Protein AF-A0A318IXQ1-F1 (afdb_monomer_lite)

Sequence (130 aa):
MREKQAKALYFRELFATLGVYCLFVLTSSIYADSVPAGPLRSLLIASPILPALLMVWTIVRQFQRMDEYIRIWSLENLGMAAAFTAAFSLSYGFMEITGFPKLSMFATWSLIMGSWGGISCLRSWKEKSQ

Radius of gyration: 18.95 Å; chains: 1; bounding box: 57×18×59 Å

Foldseek 3Di:
DVVVVLVVVLVVQLVVLVVVLVVLCVQLVVCLVVDPPDPVSVCSNCVSVVSVVSNVVSVVVSLVVDDPVVNVVLVVLLVQLVVVLVVVVVVVVVVVVVPDDDDDPVNSVVSSVVSSVVSVVVVVVVVVVD

Secondary structure (DSSP, 8-state):
-HHHHHHHHHHHHHHHHHHHHHHHHHHHHHHGGGSPSSHHHHHHHHTTHHHHHHHHHHHHHHHHHS-HHHHHHHHHHHHHHHHHHHHHHHHHHHHHHTTPPPPPHHHHHHHHHHHHHHHHHHHHHHHHT-

pLDDT: mean 91.79, std 6.69, range [51.16, 97.81]

Structure (mmCIF, N/CA/C/O backbone):
data_AF-A0A318IXQ1-F1
#
_entry.id   AF-A0A318IXQ1-F1
#
loop_
_atom_site.group_PDB
_atom_site.id
_atom_site.type_symbol
_atom_site.label_atom_id
_atom_site.label_alt_id
_atom_site.label_comp_id
_atom_site.label_asym_id
_atom_site.label_entity_id
_atom_site.label_seq_id
_atom_site.pdbx_PDB_ins_code
_atom_site.Cartn_x
_atom_site.Cartn_y
_atom_site.Cartn_z
_atom_site.occupancy
_atom_site.B_iso_or_equiv
_atom_site.auth_seq_id
_atom_site.auth_comp_id
_atom_site.auth_asym_id
_atom_site.auth_atom_id
_atom_site.pdbx_PDB_model_num
ATOM 1 N N . MET A 1 1 ? -30.404 -5.081 8.117 1.00 51.16 1 MET A N 1
ATOM 2 C CA . MET A 1 1 ? -30.315 -5.505 6.695 1.00 51.16 1 MET A CA 1
ATOM 3 C C . MET A 1 1 ? -29.439 -4.599 5.814 1.00 51.16 1 MET A C 1
ATOM 5 O O . MET A 1 1 ? -28.778 -5.144 4.939 1.00 51.16 1 MET A O 1
ATOM 9 N N . ARG A 1 2 ? -29.359 -3.273 6.049 1.00 67.81 2 ARG A N 1
ATOM 10 C CA . ARG A 1 2 ? -28.558 -2.329 5.229 1.00 67.81 2 ARG A CA 1
ATOM 11 C C . ARG A 1 2 ? -27.047 -2.631 5.169 1.00 67.81 2 ARG A C 1
ATOM 13 O O . ARG A 1 2 ? -26.464 -2.558 4.095 1.00 67.81 2 ARG A O 1
ATOM 20 N N . GLU A 1 3 ? -26.423 -3.057 6.269 1.00 68.94 3 GLU A N 1
ATOM 21 C CA . GLU A 1 3 ? -24.971 -3.326 6.291 1.00 68.94 3 GLU A CA 1
ATOM 22 C C . GLU A 1 3 ? -24.535 -4.543 5.467 1.00 68.94 3 GLU A C 1
ATOM 24 O O . GLU A 1 3 ? -23.528 -4.486 4.766 1.00 68.94 3 GLU A O 1
ATOM 29 N N . LYS A 1 4 ? -25.285 -5.654 5.522 1.00 72.81 4 LYS A N 1
ATOM 30 C CA . LYS A 1 4 ? -24.962 -6.860 4.736 1.00 72.81 4 LYS A CA 1
ATOM 31 C C . LYS A 1 4 ? -25.032 -6.570 3.234 1.00 72.81 4 LYS A C 1
ATOM 33 O O . LYS A 1 4 ? -24.177 -7.027 2.483 1.00 72.81 4 LYS A O 1
ATOM 38 N N . GLN A 1 5 ? -26.010 -5.765 2.816 1.00 77.62 5 GLN A N 1
ATOM 39 C CA . GLN A 1 5 ? -26.154 -5.317 1.430 1.00 77.62 5 GLN A CA 1
ATOM 40 C C . GLN A 1 5 ? -25.028 -4.358 1.021 1.00 77.62 5 GLN A C 1
ATOM 42 O O . GLN A 1 5 ? -24.484 -4.507 -0.068 1.00 77.62 5 GLN A O 1
ATOM 47 N N . ALA A 1 6 ? -24.619 -3.436 1.902 1.00 76.38 6 ALA A N 1
ATOM 48 C CA . ALA A 1 6 ? -23.484 -2.544 1.653 1.00 76.38 6 ALA A CA 1
ATOM 49 C C . ALA A 1 6 ? -22.163 -3.317 1.495 1.00 76.38 6 ALA A C 1
ATOM 51 O O . ALA A 1 6 ? -21.404 -3.049 0.566 1.00 76.38 6 ALA A O 1
ATOM 52 N N . LYS A 1 7 ? -21.922 -4.330 2.339 1.00 80.06 7 LYS A N 1
ATOM 53 C CA . LYS A 1 7 ? -20.757 -5.222 2.222 1.00 80.06 7 LYS A CA 1
ATOM 54 C C . LYS A 1 7 ? -20.786 -6.019 0.917 1.00 80.06 7 LYS A C 1
ATOM 56 O O . LYS A 1 7 ? -19.788 -6.045 0.207 1.00 80.06 7 LYS A O 1
ATOM 61 N N . ALA A 1 8 ? -21.919 -6.632 0.572 1.00 81.81 8 ALA A N 1
ATOM 62 C CA . ALA A 1 8 ? -22.058 -7.390 -0.674 1.00 81.81 8 ALA A CA 1
ATOM 63 C C . ALA A 1 8 ? -21.858 -6.508 -1.919 1.00 81.81 8 ALA A C 1
ATOM 65 O O . ALA A 1 8 ? -21.190 -6.917 -2.867 1.00 81.81 8 ALA A O 1
ATOM 66 N N . LEU A 1 9 ? -22.390 -5.280 -1.899 1.00 84.19 9 LEU A N 1
ATOM 67 C CA . LEU A 1 9 ? -22.181 -4.303 -2.963 1.00 84.19 9 LEU A CA 1
ATOM 68 C C . LEU A 1 9 ? -20.703 -3.926 -3.087 1.00 84.19 9 LEU A C 1
ATOM 70 O O . LEU A 1 9 ? -20.183 -3.952 -4.195 1.00 84.19 9 LEU A O 1
ATOM 74 N N . TYR A 1 10 ? -20.030 -3.641 -1.970 1.00 84.69 10 TYR A N 1
ATOM 75 C CA . TYR A 1 10 ? -18.599 -3.348 -1.959 1.00 84.69 10 TYR A CA 1
ATOM 76 C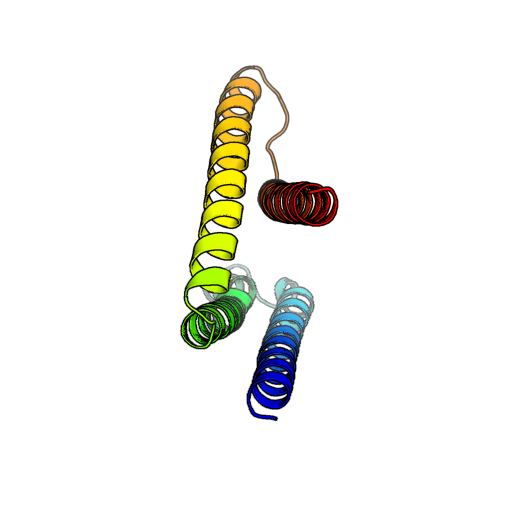 C . TYR A 1 10 ? -17.771 -4.490 -2.542 1.00 84.69 10 TYR A C 1
ATOM 78 O O . TYR A 1 10 ? -16.959 -4.253 -3.428 1.00 84.69 10 TYR A O 1
ATOM 86 N N . PHE A 1 11 ? -17.999 -5.731 -2.099 1.00 88.19 11 PHE A N 1
ATOM 87 C CA . PHE A 1 11 ? -17.284 -6.881 -2.650 1.00 88.19 11 PHE A CA 1
ATOM 88 C C . PHE A 1 11 ? -17.520 -7.007 -4.153 1.00 88.19 11 PHE A C 1
ATOM 90 O O . PHE A 1 11 ? -16.570 -7.215 -4.897 1.00 88.19 11 PHE A O 1
ATOM 97 N N . ARG A 1 12 ? -18.755 -6.809 -4.626 1.00 90.69 12 ARG A N 1
ATOM 98 C CA . ARG A 1 12 ? -19.052 -6.825 -6.061 1.00 90.69 12 ARG A CA 1
ATOM 99 C C . ARG A 1 12 ? -18.337 -5.699 -6.817 1.00 90.69 12 ARG A C 1
ATOM 101 O O . ARG A 1 12 ? -17.778 -5.968 -7.871 1.00 90.69 12 ARG A O 1
ATOM 108 N N . GLU A 1 13 ? -18.335 -4.470 -6.295 1.00 90.69 13 GLU A N 1
ATOM 109 C CA . GLU A 1 13 ? -17.624 -3.320 -6.883 1.00 90.69 13 GLU A CA 1
ATOM 110 C C . GLU A 1 13 ? -16.099 -3.572 -6.921 1.00 90.69 13 GLU A C 1
ATOM 112 O O . GLU A 1 13 ? -15.450 -3.336 -7.943 1.00 90.69 13 GLU A O 1
ATOM 117 N N . LEU A 1 14 ? -15.530 -4.128 -5.847 1.00 90.31 14 LEU A N 1
ATOM 118 C CA . LEU A 1 14 ? -14.102 -4.429 -5.739 1.00 90.31 14 LEU A CA 1
ATOM 119 C C . LEU A 1 14 ? -13.685 -5.585 -6.656 1.00 90.31 14 LEU A C 1
ATOM 121 O O . LEU A 1 14 ? -12.706 -5.461 -7.379 1.00 90.31 14 LEU A O 1
ATOM 125 N N . PHE A 1 15 ? -14.425 -6.697 -6.675 1.00 93.12 15 PHE A N 1
ATOM 126 C CA . PHE A 1 15 ? -14.120 -7.825 -7.560 1.00 93.12 15 PHE A CA 1
ATOM 127 C C . PHE A 1 15 ? -14.336 -7.474 -9.033 1.00 93.12 15 PHE A C 1
ATOM 129 O O . PHE A 1 15 ? -13.570 -7.929 -9.879 1.00 93.12 15 PHE A O 1
ATOM 136 N N . ALA A 1 16 ? -15.328 -6.637 -9.348 1.00 93.81 16 ALA A N 1
ATOM 137 C CA . ALA A 1 16 ? -15.513 -6.133 -10.704 1.00 93.81 16 ALA A CA 1
ATOM 138 C C . ALA A 1 16 ? -14.316 -5.279 -11.148 1.00 93.81 16 ALA A C 1
ATOM 140 O O . ALA A 1 16 ? -13.745 -5.532 -12.206 1.00 93.81 16 ALA A O 1
ATOM 141 N N . THR A 1 17 ? -13.892 -4.308 -10.332 1.00 93.25 17 THR A N 1
ATOM 142 C CA . THR A 1 17 ? -12.732 -3.455 -10.654 1.00 93.25 17 THR A CA 1
ATOM 143 C C . THR A 1 17 ? -11.422 -4.241 -10.685 1.00 93.25 17 THR A C 1
ATOM 145 O O . THR A 1 17 ? -10.607 -4.018 -11.577 1.00 93.25 17 THR A O 1
ATOM 148 N N . LEU A 1 18 ? -11.256 -5.226 -9.800 1.00 94.00 18 LEU A N 1
ATOM 149 C CA . LEU A 1 18 ? -10.135 -6.164 -9.825 1.00 94.00 18 LEU A CA 1
ATOM 150 C C . LEU A 1 18 ? -10.122 -7.007 -11.108 1.00 94.00 18 LEU A C 1
ATOM 152 O O . LEU A 1 18 ? -9.068 -7.185 -11.708 1.00 94.00 18 LEU A O 1
ATOM 156 N N . GLY A 1 19 ? -11.279 -7.494 -11.564 1.00 95.62 19 GLY A N 1
ATOM 157 C CA . GLY A 1 19 ? -11.394 -8.225 -12.827 1.00 95.62 19 GLY A CA 1
ATOM 158 C C . GLY A 1 19 ? -10.967 -7.377 -14.028 1.00 95.62 19 GLY A C 1
ATOM 159 O O . GLY A 1 19 ? -10.203 -7.847 -14.871 1.00 95.62 19 GLY A O 1
ATOM 160 N N . VAL A 1 20 ? -11.384 -6.106 -14.067 1.00 95.00 20 VAL A N 1
ATOM 161 C CA . VAL A 1 20 ? -10.934 -5.146 -15.091 1.00 95.00 20 VAL A CA 1
ATOM 162 C C . VAL A 1 20 ? -9.425 -4.910 -14.990 1.00 95.00 20 VAL A C 1
ATOM 164 O O . VAL A 1 20 ? -8.741 -4.935 -16.009 1.00 95.00 20 VAL A O 1
ATOM 167 N N . TYR A 1 21 ? -8.884 -4.735 -13.782 1.00 94.44 21 TYR A N 1
ATOM 168 C CA . TYR A 1 21 ? -7.442 -4.594 -13.568 1.00 94.44 21 TYR A CA 1
ATOM 169 C C . TYR A 1 21 ? -6.663 -5.801 -14.103 1.00 94.44 21 TYR A C 1
ATOM 171 O O . TYR A 1 21 ? -5.743 -5.627 -14.899 1.00 94.44 21 TYR A O 1
ATOM 179 N N . CYS A 1 22 ? -7.067 -7.022 -13.740 1.00 95.31 22 CYS A N 1
ATOM 180 C CA . CYS A 1 22 ? -6.437 -8.249 -14.222 1.00 95.31 22 CYS A CA 1
ATOM 181 C C . CYS A 1 22 ? -6.483 -8.349 -15.750 1.00 95.31 22 CYS A C 1
ATOM 183 O O . CYS A 1 22 ? -5.482 -8.706 -16.365 1.00 95.31 22 CYS A O 1
ATOM 185 N N . LEU A 1 23 ? -7.606 -7.989 -16.376 1.00 95.50 23 LEU A N 1
ATOM 186 C CA . LEU A 1 23 ? -7.728 -7.975 -17.833 1.00 95.50 23 LEU A CA 1
ATOM 187 C C . LEU A 1 23 ? -6.734 -6.997 -18.477 1.00 95.50 23 LEU A C 1
ATOM 189 O O . LEU A 1 23 ? -6.053 -7.364 -19.431 1.00 95.50 23 LEU A O 1
ATOM 193 N N . PHE A 1 24 ? -6.594 -5.785 -17.939 1.00 95.12 24 PHE A N 1
ATOM 194 C CA . PHE A 1 24 ? -5.613 -4.805 -18.420 1.00 95.12 24 PHE A CA 1
ATOM 195 C C . PHE A 1 24 ? -4.171 -5.279 -18.229 1.00 95.12 24 PHE A C 1
ATOM 197 O O . PHE A 1 24 ? -3.370 -5.175 -19.152 1.00 95.12 24 PHE A O 1
ATOM 204 N N . VAL A 1 25 ? -3.837 -5.844 -17.066 1.00 93.69 25 VAL A N 1
ATOM 205 C CA . VAL A 1 25 ? -2.499 -6.401 -16.824 1.00 93.69 25 VAL A CA 1
ATOM 206 C C . VAL A 1 25 ? -2.199 -7.506 -17.832 1.00 93.69 25 VAL A C 1
ATOM 208 O O . VAL A 1 25 ? -1.214 -7.405 -18.554 1.00 93.69 25 VAL A O 1
ATOM 211 N N . LEU A 1 26 ? -3.072 -8.509 -17.955 1.00 94.94 26 LEU A N 1
ATOM 212 C CA . LEU A 1 26 ? -2.852 -9.646 -18.850 1.00 94.94 26 LEU A CA 1
ATOM 213 C C . LEU A 1 26 ? -2.743 -9.214 -20.315 1.00 94.94 26 LEU A C 1
ATOM 215 O O . LEU A 1 26 ? -1.806 -9.612 -21.001 1.00 94.94 26 LEU A O 1
ATOM 219 N N . THR A 1 27 ? -3.662 -8.369 -20.789 1.00 92.56 27 THR A N 1
ATOM 220 C CA . THR A 1 27 ? -3.605 -7.837 -22.159 1.00 92.56 27 THR A CA 1
ATOM 221 C C . THR A 1 27 ? -2.330 -7.025 -22.382 1.00 92.56 27 THR A C 1
ATOM 223 O O . THR A 1 27 ? -1.607 -7.291 -23.339 1.00 92.56 27 THR A O 1
ATOM 226 N N . SER A 1 28 ? -1.982 -6.103 -21.481 1.00 92.19 28 SER A N 1
ATOM 227 C CA . SER A 1 28 ? -0.746 -5.322 -21.600 1.00 92.19 28 SER A CA 1
ATOM 228 C C . SER A 1 28 ? 0.503 -6.205 -21.631 1.00 92.19 28 SER A C 1
ATOM 230 O O . SER A 1 28 ? 1.373 -5.968 -22.459 1.00 92.19 28 SER A O 1
ATOM 232 N N . SER A 1 29 ? 0.580 -7.256 -20.807 1.00 91.31 29 SER A N 1
ATOM 233 C CA . SER A 1 29 ? 1.727 -8.169 -20.759 1.00 91.31 29 SER A CA 1
ATOM 234 C C . SER A 1 29 ? 1.836 -9.050 -22.002 1.00 91.31 29 SER A C 1
ATOM 236 O O . SER A 1 29 ? 2.940 -9.252 -22.491 1.00 91.31 29 SER A O 1
ATOM 238 N N . ILE A 1 30 ? 0.715 -9.543 -22.540 1.00 93.19 30 ILE A N 1
ATOM 239 C CA . ILE A 1 30 ? 0.704 -10.383 -23.750 1.00 93.19 30 ILE A CA 1
ATOM 240 C C . ILE A 1 30 ? 1.069 -9.558 -24.992 1.00 93.19 30 ILE A C 1
ATOM 242 O O . ILE A 1 30 ? 1.834 -10.015 -25.838 1.00 93.19 30 ILE A O 1
ATOM 246 N N . TYR A 1 31 ? 0.537 -8.339 -25.110 1.00 92.00 31 TYR A N 1
ATOM 247 C CA . TYR A 1 31 ? 0.737 -7.501 -26.293 1.00 92.00 31 TYR A CA 1
ATOM 248 C C . TYR A 1 31 ? 1.969 -6.585 -26.204 1.00 92.00 31 TYR A C 1
ATOM 250 O O . TYR A 1 31 ? 2.363 -6.021 -27.227 1.00 92.00 31 TYR A O 1
ATOM 258 N N . ALA A 1 32 ? 2.616 -6.445 -25.040 1.00 87.81 32 ALA A N 1
ATOM 259 C CA . ALA A 1 32 ? 3.760 -5.544 -24.853 1.00 87.81 32 ALA A CA 1
ATOM 260 C C . ALA A 1 32 ? 4.902 -5.794 -25.846 1.00 87.81 32 ALA A C 1
ATOM 262 O O . ALA A 1 32 ? 5.515 -4.831 -26.304 1.00 87.81 32 ALA A O 1
ATOM 263 N N . ASP A 1 33 ? 5.180 -7.051 -26.188 1.00 87.75 33 ASP A N 1
ATOM 264 C CA . ASP A 1 33 ? 6.278 -7.407 -27.096 1.00 87.75 33 ASP A CA 1
ATOM 265 C C . ASP A 1 33 ? 5.911 -7.272 -28.577 1.00 87.75 33 ASP A C 1
ATOM 267 O O . ASP A 1 33 ? 6.792 -7.148 -29.425 1.00 87.75 33 ASP A O 1
ATOM 271 N N . SER A 1 34 ? 4.613 -7.223 -28.890 1.00 89.38 34 SER A N 1
ATOM 272 C CA . SER A 1 34 ? 4.116 -7.015 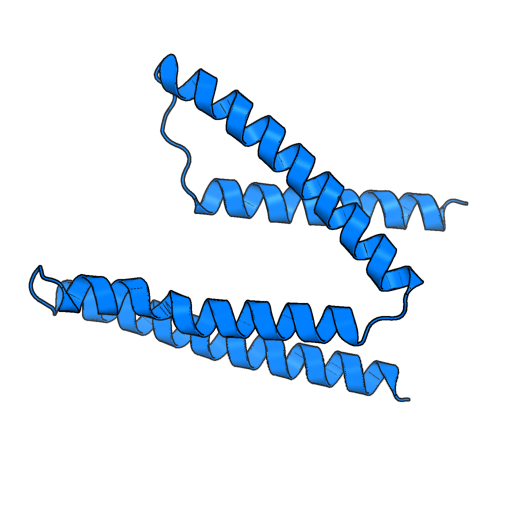-30.257 1.00 89.38 34 SER A CA 1
ATOM 273 C C . SER A 1 34 ? 4.181 -5.554 -30.718 1.00 89.38 34 SER A C 1
ATOM 275 O O . SER A 1 34 ? 4.067 -5.277 -31.912 1.00 89.38 34 SER A O 1
ATOM 277 N N . VAL A 1 35 ? 4.380 -4.611 -29.790 1.00 89.56 35 VAL A N 1
ATOM 278 C CA . VAL A 1 35 ? 4.438 -3.174 -30.085 1.00 89.56 35 VAL A CA 1
ATOM 279 C C . VAL A 1 35 ? 5.900 -2.703 -30.103 1.00 89.56 35 VAL A C 1
ATOM 281 O O . VAL A 1 35 ? 6.629 -2.939 -29.134 1.00 89.56 35 VAL A O 1
ATOM 284 N N . PRO A 1 36 ? 6.349 -1.995 -31.159 1.00 90.88 36 PRO A N 1
ATOM 285 C CA . PRO A 1 36 ? 7.683 -1.405 -31.201 1.00 90.88 36 PRO A CA 1
ATOM 286 C C . PRO A 1 36 ? 7.956 -0.490 -30.004 1.00 90.88 36 PRO A C 1
ATOM 288 O O . PRO A 1 36 ? 7.046 0.128 -29.444 1.00 90.88 36 PRO A O 1
ATOM 291 N N . ALA A 1 37 ? 9.227 -0.370 -29.621 1.00 89.44 37 ALA A N 1
ATOM 292 C CA . ALA A 1 37 ? 9.628 0.556 -28.569 1.00 89.44 37 ALA A CA 1
ATOM 293 C C . ALA A 1 37 ? 9.223 1.995 -28.940 1.00 89.44 37 ALA A C 1
ATOM 295 O O . ALA A 1 37 ? 9.597 2.508 -29.992 1.00 89.44 37 ALA A O 1
ATOM 296 N N . GLY A 1 38 ? 8.433 2.634 -28.077 1.00 92.00 38 GLY A N 1
ATOM 297 C CA . GLY A 1 38 ? 7.919 3.981 -28.300 1.00 92.00 38 GLY A CA 1
ATOM 298 C C . GLY A 1 38 ? 6.834 4.370 -27.293 1.00 92.00 38 GLY A C 1
ATOM 299 O O . GLY A 1 38 ? 6.460 3.557 -26.441 1.00 92.00 38 GLY A O 1
ATOM 300 N N . PRO A 1 39 ? 6.287 5.595 -27.397 1.00 92.38 39 PRO A N 1
ATOM 301 C CA . PRO A 1 39 ? 5.281 6.108 -26.465 1.00 92.38 39 PRO A CA 1
ATOM 302 C C . PRO A 1 39 ? 4.047 5.206 -26.347 1.00 92.38 39 PRO A C 1
ATOM 304 O O . PRO A 1 39 ? 3.504 5.037 -25.259 1.00 92.38 39 PRO A O 1
ATOM 307 N N . LEU A 1 40 ? 3.641 4.570 -27.451 1.00 91.88 40 LEU A N 1
ATOM 308 C CA . LEU A 1 40 ? 2.496 3.661 -27.484 1.00 91.88 40 LEU A CA 1
ATOM 309 C C . LEU A 1 40 ? 2.714 2.413 -26.614 1.00 91.88 40 LEU A C 1
ATOM 311 O O . LEU A 1 40 ? 1.813 2.020 -25.877 1.00 91.88 40 LEU A O 1
ATOM 315 N N . ARG A 1 41 ? 3.918 1.822 -26.645 1.00 91.81 41 ARG A N 1
ATOM 316 C CA . ARG A 1 41 ? 4.268 0.672 -25.797 1.00 91.81 41 ARG A CA 1
ATOM 317 C C . ARG A 1 41 ? 4.258 1.061 -24.320 1.00 91.81 41 ARG A C 1
ATOM 319 O O . ARG A 1 41 ? 3.721 0.321 -23.501 1.00 91.81 41 ARG A O 1
ATOM 326 N N . SER A 1 42 ? 4.786 2.238 -23.984 1.00 91.94 42 SER A N 1
ATOM 327 C CA . SER A 1 42 ? 4.756 2.755 -22.611 1.00 91.94 42 SER A CA 1
ATOM 328 C C . SER A 1 42 ? 3.327 2.973 -22.112 1.00 91.94 42 SER A C 1
ATOM 330 O O . SER A 1 42 ? 3.011 2.569 -20.997 1.00 91.94 42 SER A O 1
ATOM 332 N N . LEU A 1 43 ? 2.445 3.551 -22.937 1.00 93.75 43 LEU A N 1
ATOM 333 C CA . LEU A 1 43 ? 1.028 3.726 -22.596 1.00 93.75 43 LEU A CA 1
ATOM 334 C C . LEU A 1 43 ? 0.298 2.387 -22.437 1.00 93.75 43 LEU A C 1
ATOM 336 O O . LEU A 1 43 ? -0.521 2.253 -21.532 1.00 93.75 43 LEU A O 1
ATOM 340 N N . LEU A 1 44 ? 0.616 1.387 -23.264 1.00 93.69 44 LEU A N 1
ATOM 341 C CA . LEU A 1 44 ? 0.052 0.042 -23.144 1.00 93.69 44 LEU A CA 1
ATOM 342 C C . LEU A 1 44 ? 0.456 -0.618 -21.818 1.00 93.69 44 LEU A C 1
ATOM 344 O O . LEU A 1 44 ? -0.409 -1.113 -21.100 1.00 93.69 44 LEU A O 1
ATOM 348 N N . ILE A 1 45 ? 1.741 -0.569 -21.458 1.00 93.06 45 ILE A N 1
ATOM 349 C CA . ILE A 1 45 ? 2.259 -1.118 -20.191 1.00 93.06 45 ILE A CA 1
ATOM 350 C C . ILE A 1 45 ? 1.714 -0.339 -18.982 1.00 93.06 45 ILE A C 1
ATOM 352 O O . ILE A 1 45 ? 1.453 -0.925 -17.936 1.00 93.06 45 ILE A O 1
ATOM 356 N N . ALA A 1 46 ? 1.506 0.972 -19.122 1.00 94.00 46 ALA A N 1
ATOM 357 C CA . ALA A 1 46 ? 0.937 1.830 -18.083 1.00 94.00 46 ALA A CA 1
ATOM 358 C C . ALA A 1 46 ? -0.599 1.757 -17.996 1.00 94.00 46 ALA A C 1
ATOM 360 O O . ALA A 1 46 ? -1.183 2.250 -17.031 1.00 94.00 46 ALA A O 1
ATOM 361 N N . SER A 1 47 ? -1.273 1.135 -18.966 1.00 94.25 47 SER A N 1
ATOM 362 C CA . SER A 1 47 ? -2.736 1.053 -19.012 1.00 94.25 47 SER A CA 1
ATOM 363 C C . SER A 1 47 ? -3.396 0.482 -17.741 1.00 94.25 47 SER A C 1
ATOM 365 O O . SER A 1 47 ? -4.461 0.993 -17.385 1.00 94.25 47 SER A O 1
ATOM 367 N N . PRO A 1 48 ? -2.791 -0.461 -16.975 1.00 93.88 48 PRO A N 1
ATOM 368 C CA . PRO A 1 48 ? -3.367 -0.952 -15.720 1.00 93.88 48 PRO A CA 1
ATOM 369 C C . PRO A 1 48 ? -3.467 0.098 -14.601 1.00 93.88 48 PRO A C 1
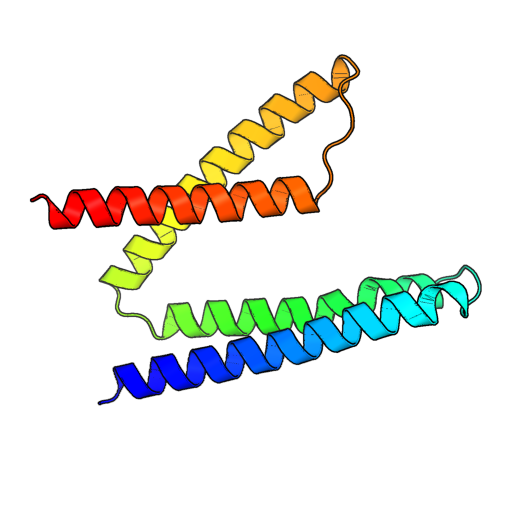ATOM 371 O O . PRO A 1 48 ? -4.145 -0.141 -13.601 1.00 93.88 48 PRO A O 1
ATOM 374 N N . ILE A 1 49 ? -2.849 1.276 -14.754 1.00 94.56 49 ILE A N 1
ATOM 375 C CA . ILE A 1 49 ? -2.989 2.387 -13.800 1.00 94.56 49 ILE A CA 1
ATOM 376 C C . ILE A 1 49 ? -4.445 2.865 -13.734 1.00 94.56 49 ILE A C 1
ATOM 378 O O . ILE A 1 49 ? -4.952 3.141 -12.649 1.00 94.56 49 ILE A O 1
ATOM 382 N N . LEU A 1 50 ? -5.150 2.920 -14.870 1.00 94.44 50 LEU A N 1
ATOM 383 C CA . LEU A 1 50 ? -6.545 3.370 -14.918 1.00 94.44 50 LEU A CA 1
ATOM 384 C C . LEU A 1 50 ? -7.479 2.492 -14.063 1.00 94.44 50 LEU A C 1
ATOM 386 O O . LEU A 1 50 ? -8.152 3.034 -13.182 1.00 94.44 50 LEU A O 1
ATOM 390 N N . PRO A 1 51 ? -7.521 1.156 -14.235 1.00 93.88 51 PRO A N 1
ATOM 391 C CA . PRO A 1 51 ? -8.329 0.315 -13.362 1.00 93.88 51 PRO A CA 1
ATOM 392 C C . PRO A 1 51 ? -7.826 0.284 -11.914 1.00 93.88 51 PRO A C 1
ATOM 394 O O . PRO A 1 51 ? -8.649 0.173 -11.007 1.00 93.88 51 PRO A O 1
ATOM 397 N N . ALA A 1 52 ? -6.526 0.470 -11.658 1.00 92.75 52 ALA A N 1
ATOM 398 C CA . ALA A 1 52 ? -6.030 0.621 -10.289 1.00 92.75 52 ALA A CA 1
ATOM 399 C C . ALA A 1 52 ? -6.631 1.860 -9.592 1.00 92.75 52 ALA A C 1
ATOM 401 O O . ALA A 1 52 ? -7.046 1.776 -8.436 1.00 92.75 52 ALA A O 1
ATOM 402 N N . LEU A 1 53 ? -6.773 2.990 -10.295 1.00 94.56 53 LEU A N 1
ATOM 403 C CA . LEU A 1 53 ? -7.449 4.180 -9.761 1.00 94.56 53 LEU A CA 1
ATOM 404 C C . LEU A 1 53 ? -8.935 3.923 -9.465 1.00 94.56 53 LEU A C 1
ATOM 406 O O . LEU A 1 53 ? -9.451 4.405 -8.455 1.00 94.56 53 LEU A O 1
ATOM 410 N N . LEU A 1 54 ? -9.620 3.120 -10.288 1.00 93.69 54 LEU A N 1
ATOM 411 C CA . LEU A 1 54 ? -11.005 2.706 -10.021 1.00 93.69 54 LEU A CA 1
ATOM 412 C C . LEU A 1 54 ? -11.116 1.835 -8.762 1.00 93.69 54 LEU A C 1
ATOM 414 O O . LEU A 1 54 ? -12.067 1.984 -7.987 1.00 93.69 54 LEU A O 1
ATOM 418 N N . MET A 1 55 ? -10.141 0.955 -8.522 1.00 93.12 55 MET A N 1
ATOM 419 C CA . MET A 1 55 ? -10.071 0.180 -7.281 1.00 93.12 55 MET A CA 1
ATOM 420 C C . MET A 1 55 ? -9.871 1.097 -6.069 1.00 93.12 55 MET A C 1
ATOM 422 O O . MET A 1 55 ? -10.605 0.974 -5.089 1.00 93.12 55 MET A O 1
ATOM 426 N N . VAL A 1 56 ? -8.946 2.063 -6.147 1.00 93.38 56 VAL A N 1
ATOM 427 C CA . VAL A 1 56 ? -8.739 3.065 -5.084 1.00 93.38 56 VAL A CA 1
ATOM 428 C C . VAL A 1 56 ? -10.028 3.835 -4.806 1.00 93.38 56 VAL A C 1
ATOM 430 O O . VAL A 1 56 ? -10.432 3.960 -3.651 1.00 93.38 56 VAL A O 1
ATOM 433 N N . TRP A 1 57 ? -10.723 4.294 -5.847 1.00 94.19 57 TRP A N 1
ATOM 434 C CA . TRP A 1 57 ? -12.006 4.981 -5.699 1.00 94.19 57 TRP A CA 1
ATOM 435 C C . TRP A 1 57 ? -13.062 4.108 -5.006 1.00 94.19 57 TRP A C 1
ATOM 437 O O . TRP A 1 57 ? -13.772 4.581 -4.117 1.00 94.19 57 TRP A O 1
ATOM 447 N N . THR A 1 58 ? -13.119 2.819 -5.345 1.00 92.75 58 THR A N 1
ATOM 448 C CA . THR A 1 58 ? -14.020 1.847 -4.705 1.00 92.75 58 THR A CA 1
ATOM 449 C C . THR A 1 58 ? -13.714 1.685 -3.214 1.00 92.75 58 THR A C 1
ATOM 451 O O . THR A 1 58 ? -14.630 1.671 -2.390 1.00 92.75 58 THR A O 1
ATOM 454 N N . ILE A 1 59 ? -12.431 1.630 -2.848 1.00 91.44 59 ILE A N 1
ATOM 455 C CA . ILE A 1 59 ? -11.983 1.564 -1.452 1.00 91.44 59 ILE A CA 1
ATOM 456 C C . ILE A 1 59 ? -12.363 2.850 -0.707 1.00 91.44 59 ILE A C 1
ATOM 458 O O . ILE A 1 59 ? -12.995 2.781 0.344 1.00 91.44 59 ILE A O 1
ATOM 462 N N . VAL A 1 60 ? -12.057 4.029 -1.257 1.00 93.12 60 VAL A N 1
ATOM 463 C CA . VAL A 1 60 ? -12.398 5.323 -0.635 1.00 93.12 60 VAL A CA 1
ATOM 464 C C . VAL A 1 60 ? -13.906 5.439 -0.401 1.00 93.12 60 VAL A C 1
ATOM 466 O O . VAL A 1 60 ? -14.344 5.808 0.690 1.00 93.12 60 VAL A O 1
ATOM 469 N N . ARG A 1 61 ? -14.715 5.060 -1.394 1.00 90.88 61 ARG A N 1
ATOM 470 C CA . ARG A 1 61 ? -16.178 5.047 -1.280 1.00 90.88 61 ARG A CA 1
ATOM 471 C C . ARG A 1 61 ? -16.661 4.095 -0.188 1.00 90.88 61 ARG A C 1
ATOM 473 O O . ARG A 1 61 ? -17.652 4.385 0.477 1.00 90.88 61 ARG A O 1
ATOM 480 N N . GLN A 1 62 ? -15.970 2.978 0.025 1.00 90.19 62 GLN A N 1
ATOM 481 C CA . GLN A 1 62 ? -16.285 2.069 1.119 1.00 90.19 62 GLN A CA 1
ATOM 482 C C . GLN A 1 62 ? -15.976 2.684 2.483 1.00 90.19 62 GLN A C 1
ATOM 484 O O . GLN A 1 62 ? -16.826 2.602 3.363 1.00 90.19 62 GLN A O 1
ATOM 489 N N . PHE A 1 63 ? -14.835 3.358 2.651 1.00 90.38 63 PHE A N 1
ATOM 490 C CA . PHE A 1 63 ? -14.512 4.081 3.890 1.00 90.38 63 PHE A CA 1
ATOM 491 C C . PHE A 1 63 ? -15.557 5.152 4.236 1.00 90.38 63 PHE A C 1
ATOM 493 O O . PHE A 1 63 ? -15.865 5.354 5.406 1.00 90.38 63 PHE A O 1
ATOM 500 N N . GLN A 1 64 ? -16.143 5.812 3.235 1.00 89.56 64 GLN A N 1
ATOM 501 C CA . GLN A 1 64 ? -17.220 6.792 3.435 1.00 89.56 64 GLN A CA 1
ATOM 502 C C . GLN A 1 64 ? -18.552 6.165 3.879 1.00 89.56 64 GLN A C 1
ATOM 504 O O . GLN A 1 64 ? -19.392 6.858 4.443 1.00 89.56 64 GLN A O 1
ATOM 509 N N . ARG A 1 65 ? -18.762 4.871 3.610 1.00 88.19 65 ARG A N 1
ATOM 510 C CA . ARG A 1 65 ? -19.958 4.111 4.011 1.00 88.19 65 ARG A CA 1
ATOM 511 C C . ARG A 1 65 ? -19.791 3.412 5.366 1.00 88.19 65 ARG A C 1
ATOM 513 O O . ARG A 1 65 ? -20.746 2.798 5.838 1.00 88.19 65 ARG A O 1
ATOM 520 N N . MET A 1 66 ? -18.587 3.429 5.941 1.00 89.75 66 MET A N 1
ATOM 521 C CA . MET A 1 66 ? -18.305 2.823 7.242 1.00 89.75 66 MET A CA 1
ATOM 522 C C . MET A 1 66 ? -18.848 3.686 8.378 1.00 89.75 66 MET A C 1
ATOM 524 O O . MET A 1 66 ? -18.900 4.910 8.273 1.00 89.75 66 MET A O 1
ATOM 528 N N . ASP A 1 67 ? -19.195 3.023 9.478 1.00 92.31 67 ASP A N 1
ATOM 529 C CA . ASP A 1 67 ? -19.408 3.681 10.763 1.00 92.31 67 ASP A CA 1
ATOM 530 C C . ASP A 1 67 ? -18.131 4.409 11.225 1.00 92.31 67 ASP A C 1
ATOM 532 O O . ASP A 1 67 ? -17.019 3.984 10.892 1.00 92.31 67 ASP A O 1
ATOM 536 N N . GLU A 1 68 ? -18.285 5.497 11.984 1.00 93.88 68 GLU A N 1
ATOM 537 C CA . GLU A 1 68 ? -17.175 6.336 12.446 1.00 93.88 68 GLU A CA 1
ATOM 538 C C . GLU A 1 68 ? -16.133 5.535 13.231 1.00 93.88 68 GLU A C 1
ATOM 540 O O . GLU A 1 68 ? -14.937 5.663 12.958 1.00 93.88 68 GLU A O 1
ATOM 545 N N . TYR A 1 69 ? -16.573 4.641 14.122 1.00 93.38 69 TYR A N 1
ATOM 546 C CA . TYR A 1 69 ? -15.668 3.816 14.916 1.00 93.38 69 TYR A CA 1
ATOM 547 C C . TYR A 1 69 ? -14.806 2.912 14.024 1.00 93.38 69 TYR A C 1
ATOM 549 O O . TYR A 1 69 ? -13.577 2.913 14.118 1.00 93.38 69 TYR A O 1
ATOM 557 N N . ILE A 1 70 ? -15.438 2.186 13.094 1.00 91.62 70 ILE A N 1
ATOM 558 C CA . ILE A 1 70 ? -14.741 1.278 12.168 1.00 91.62 70 ILE A CA 1
ATOM 559 C C . ILE A 1 70 ? -13.808 2.064 11.243 1.00 91.62 70 ILE A C 1
ATOM 561 O O . ILE A 1 70 ? -12.704 1.605 10.934 1.00 91.62 70 ILE A O 1
ATOM 565 N N . ARG A 1 71 ? -14.236 3.249 10.796 1.00 94.25 71 ARG A N 1
ATOM 566 C CA . ARG A 1 71 ? -13.451 4.117 9.920 1.00 94.25 71 ARG A CA 1
ATOM 567 C C . ARG A 1 71 ? -12.182 4.602 10.615 1.00 94.25 71 ARG A C 1
ATOM 569 O O . ARG A 1 71 ? -11.107 4.466 10.034 1.00 94.25 71 ARG A O 1
ATOM 576 N N . ILE A 1 72 ? -12.293 5.135 11.832 1.00 95.44 72 ILE A N 1
ATOM 577 C CA . ILE A 1 72 ? -11.142 5.607 12.615 1.00 95.44 72 ILE A CA 1
ATOM 578 C C . ILE A 1 72 ? -10.202 4.439 12.912 1.00 95.44 72 ILE A C 1
ATOM 580 O O . ILE A 1 72 ? -9.022 4.522 12.584 1.00 95.44 72 ILE A O 1
ATOM 584 N N . TRP A 1 73 ? -10.728 3.318 13.410 1.00 94.88 73 TRP A N 1
ATOM 585 C CA . TRP A 1 73 ? -9.934 2.120 13.696 1.00 94.88 73 TRP A CA 1
ATOM 586 C C . TRP A 1 73 ? -9.147 1.631 12.468 1.00 94.88 73 TRP A C 1
ATOM 588 O O . TRP A 1 73 ? -7.953 1.339 12.545 1.00 94.88 73 TRP A O 1
ATOM 598 N N . SER A 1 74 ? -9.793 1.609 11.297 1.00 94.50 74 SER A N 1
ATOM 599 C CA . SER A 1 74 ? -9.156 1.200 10.039 1.00 94.50 74 SER A CA 1
ATOM 600 C C . SER A 1 74 ? -8.061 2.175 9.597 1.00 94.50 74 SER A C 1
ATOM 602 O O . SER A 1 74 ? -7.011 1.740 9.121 1.00 94.50 74 SER A O 1
ATOM 604 N N . LEU A 1 75 ? -8.288 3.484 9.756 1.00 95.50 75 LEU A N 1
ATOM 605 C CA . LEU A 1 75 ? -7.310 4.524 9.423 1.00 95.50 75 LEU A CA 1
ATOM 606 C C . LEU A 1 75 ? -6.113 4.519 10.375 1.00 95.50 75 LEU A C 1
ATOM 608 O O . LEU A 1 75 ? -4.989 4.692 9.916 1.00 95.50 75 LEU A O 1
ATOM 612 N N . GLU A 1 76 ? -6.321 4.270 11.667 1.00 96.81 76 GLU A N 1
ATOM 613 C CA . GLU A 1 76 ? -5.230 4.101 12.628 1.00 96.81 76 GLU A CA 1
ATOM 614 C C . GLU A 1 76 ? -4.345 2.908 12.256 1.00 96.81 76 GLU A C 1
ATOM 616 O O . GLU A 1 76 ? -3.123 3.039 12.214 1.00 96.81 76 GLU A O 1
ATOM 621 N N . ASN A 1 77 ? -4.946 1.760 11.920 1.00 96.75 77 ASN A N 1
ATOM 622 C CA . ASN A 1 77 ? -4.189 0.580 11.492 1.00 96.75 77 ASN A CA 1
ATOM 623 C C . ASN A 1 77 ? -3.389 0.854 10.224 1.00 96.75 77 ASN A C 1
ATOM 625 O O . ASN A 1 77 ? -2.229 0.458 10.128 1.00 96.75 77 ASN A O 1
ATOM 629 N N . LEU A 1 78 ? -4.005 1.531 9.253 1.00 96.50 78 LEU A N 1
ATOM 630 C CA . LEU A 1 78 ? -3.335 1.919 8.019 1.00 96.50 78 LEU A CA 1
ATOM 631 C C . LEU A 1 78 ? -2.199 2.916 8.290 1.00 96.50 78 LEU A C 1
ATOM 633 O O . LEU A 1 78 ? -1.131 2.790 7.701 1.00 96.50 78 LEU A O 1
ATOM 637 N N . GLY A 1 79 ? -2.396 3.866 9.207 1.00 97.62 79 GLY A N 1
ATOM 638 C CA . GLY A 1 79 ? -1.380 4.832 9.623 1.00 97.62 79 GLY A CA 1
ATOM 639 C C . GLY A 1 79 ? -0.179 4.167 10.294 1.00 97.62 79 GLY A C 1
ATOM 640 O O . GLY A 1 79 ? 0.961 4.458 9.937 1.00 97.62 79 GLY A O 1
ATOM 641 N N . MET A 1 80 ? -0.414 3.216 11.204 1.00 97.62 80 MET A N 1
ATOM 642 C CA . MET A 1 80 ? 0.658 2.434 11.832 1.00 97.62 80 MET A CA 1
ATOM 643 C C . MET A 1 80 ? 1.407 1.574 10.805 1.00 97.62 80 MET A C 1
ATOM 645 O O . MET A 1 80 ? 2.637 1.529 10.813 1.00 97.62 80 MET A O 1
ATOM 649 N N . ALA A 1 81 ? 0.679 0.932 9.886 1.00 97.75 81 ALA A N 1
ATOM 650 C CA . ALA A 1 81 ? 1.259 0.149 8.799 1.00 97.75 81 ALA A CA 1
ATOM 651 C C . ALA A 1 81 ? 2.136 1.007 7.881 1.00 97.75 81 ALA A C 1
ATOM 653 O O . ALA A 1 81 ? 3.267 0.630 7.579 1.00 97.75 81 ALA A O 1
ATOM 654 N N . ALA A 1 82 ? 1.641 2.184 7.490 1.00 97.06 82 ALA A N 1
ATOM 655 C CA . ALA A 1 82 ? 2.366 3.139 6.666 1.00 97.06 82 ALA A CA 1
ATOM 656 C C . ALA A 1 82 ? 3.622 3.666 7.374 1.00 97.06 82 ALA A C 1
ATOM 658 O O . ALA A 1 82 ? 4.681 3.718 6.755 1.00 97.06 82 ALA A O 1
ATOM 659 N N . ALA A 1 83 ? 3.538 3.996 8.667 1.00 97.81 83 ALA A N 1
ATOM 660 C CA . ALA A 1 83 ? 4.691 4.426 9.456 1.00 97.81 83 ALA A CA 1
ATOM 661 C C . ALA A 1 83 ? 5.768 3.333 9.531 1.00 97.81 83 ALA A C 1
ATOM 663 O O . ALA A 1 83 ? 6.947 3.611 9.306 1.00 97.81 83 ALA A O 1
ATOM 664 N N . PHE A 1 84 ? 5.364 2.080 9.770 1.00 97.56 84 PHE A N 1
ATOM 665 C CA . PHE A 1 84 ? 6.272 0.933 9.769 1.00 97.56 84 PHE A CA 1
ATOM 666 C C . PHE A 1 84 ? 6.937 0.728 8.401 1.00 97.56 84 PHE A C 1
ATOM 668 O O . PHE A 1 84 ? 8.159 0.612 8.312 1.00 97.56 84 PHE A O 1
ATOM 675 N N . THR A 1 85 ? 6.152 0.736 7.321 1.00 96.88 85 THR A N 1
ATOM 676 C CA . THR A 1 85 ? 6.669 0.594 5.953 1.00 96.88 85 THR A CA 1
ATOM 677 C C . THR A 1 85 ? 7.602 1.742 5.576 1.00 96.88 85 THR A C 1
ATOM 679 O O . THR A 1 85 ? 8.624 1.493 4.940 1.00 96.88 85 THR A O 1
ATOM 682 N N . ALA A 1 86 ? 7.297 2.981 5.968 1.00 96.56 86 ALA A N 1
ATOM 683 C CA . ALA A 1 86 ? 8.144 4.140 5.703 1.00 96.56 86 ALA A CA 1
ATOM 684 C C . ALA A 1 86 ? 9.480 4.041 6.447 1.00 96.56 86 ALA A C 1
ATOM 686 O O . ALA A 1 86 ? 10.529 4.199 5.827 1.00 96.56 86 ALA A O 1
ATOM 687 N N . ALA A 1 87 ? 9.449 3.706 7.742 1.00 97.50 87 ALA A N 1
ATOM 688 C CA . ALA A 1 87 ? 10.657 3.482 8.531 1.00 97.50 87 ALA A CA 1
ATOM 689 C C . ALA A 1 87 ? 11.534 2.392 7.896 1.00 97.50 87 ALA A C 1
ATOM 691 O O . ALA A 1 87 ? 12.713 2.624 7.645 1.00 97.50 87 ALA A O 1
ATOM 692 N N . PHE A 1 88 ? 10.940 1.250 7.536 1.00 96.44 88 PHE A N 1
ATOM 693 C CA . PHE A 1 88 ? 11.656 0.161 6.874 1.00 96.44 88 PHE A CA 1
ATOM 694 C C . PHE A 1 88 ? 12.238 0.576 5.517 1.00 96.44 88 PHE A C 1
ATOM 696 O O . PHE A 1 88 ? 13.402 0.303 5.241 1.00 96.44 88 PHE A O 1
ATOM 703 N N . SER A 1 89 ? 11.448 1.243 4.670 1.00 94.75 89 SER A N 1
ATOM 704 C CA . SER A 1 89 ? 11.873 1.627 3.317 1.00 94.75 89 SER A CA 1
ATOM 705 C C . SER A 1 89 ? 13.026 2.628 3.354 1.00 94.75 89 SER A C 1
ATOM 707 O O . SER A 1 89 ? 13.972 2.499 2.583 1.00 94.75 89 SER A O 1
ATOM 709 N N . LEU A 1 90 ? 12.988 3.592 4.280 1.00 95.12 90 LEU A N 1
ATOM 710 C CA . LEU A 1 90 ? 14.086 4.538 4.486 1.00 95.12 90 LEU A CA 1
ATOM 711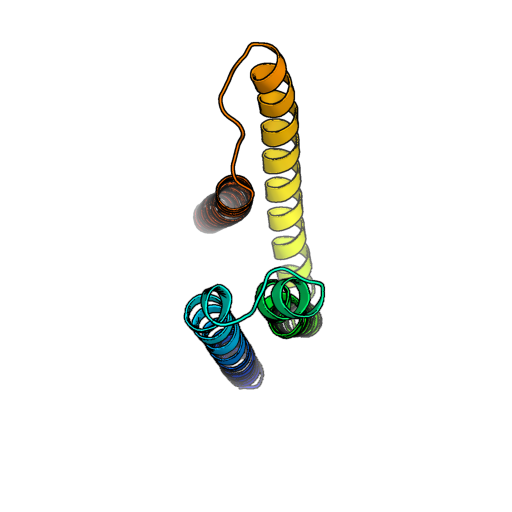 C C . LEU A 1 90 ? 15.336 3.834 5.021 1.00 95.12 90 LEU A C 1
ATOM 713 O O . LEU A 1 90 ? 16.426 4.051 4.498 1.00 95.12 90 LEU A O 1
ATOM 717 N N . SER A 1 91 ? 15.185 2.952 6.016 1.00 95.62 91 SER A N 1
ATOM 718 C CA . SER A 1 91 ? 16.294 2.150 6.541 1.00 95.62 91 SER A CA 1
ATOM 719 C C . SER A 1 91 ? 16.952 1.296 5.458 1.00 95.62 91 SER A C 1
ATOM 721 O O . SER A 1 91 ? 18.177 1.266 5.367 1.00 95.62 91 SER A O 1
ATOM 723 N N . TYR A 1 92 ? 16.156 0.645 4.608 1.00 95.31 92 TYR A N 1
ATOM 724 C CA . TYR A 1 92 ? 16.680 -0.149 3.503 1.00 95.31 92 TYR A CA 1
ATOM 725 C C . TYR A 1 92 ? 17.332 0.719 2.424 1.00 95.31 92 TYR A C 1
ATOM 727 O O . TYR A 1 92 ? 18.370 0.343 1.890 1.00 95.31 92 TYR A O 1
ATOM 735 N N . GLY A 1 93 ? 16.800 1.914 2.159 1.00 94.19 93 GLY A N 1
ATOM 736 C CA . GLY A 1 93 ? 17.427 2.877 1.252 1.00 94.19 93 GLY A CA 1
ATOM 737 C C . GLY A 1 93 ? 18.868 3.220 1.649 1.00 94.19 93 GLY A C 1
ATOM 738 O O . GLY A 1 93 ? 19.727 3.344 0.780 1.00 94.19 93 GLY A O 1
ATOM 739 N N . PHE A 1 94 ? 19.180 3.284 2.950 1.00 94.38 94 PHE A N 1
ATOM 740 C CA . PHE A 1 94 ? 20.568 3.427 3.408 1.00 94.38 94 PHE A CA 1
ATOM 741 C C . PHE A 1 94 ? 21.418 2.174 3.152 1.00 94.38 94 PHE A C 1
ATOM 743 O O . PHE A 1 94 ? 22.608 2.297 2.871 1.00 94.38 94 PHE A O 1
ATOM 750 N N . MET A 1 95 ? 20.830 0.977 3.219 1.00 94.12 95 MET A N 1
ATOM 751 C CA . MET A 1 95 ? 21.526 -0.273 2.888 1.00 94.12 95 MET A CA 1
ATOM 752 C C . MET A 1 95 ? 21.817 -0.385 1.385 1.00 94.12 95 MET A C 1
ATOM 754 O O . MET A 1 95 ? 22.851 -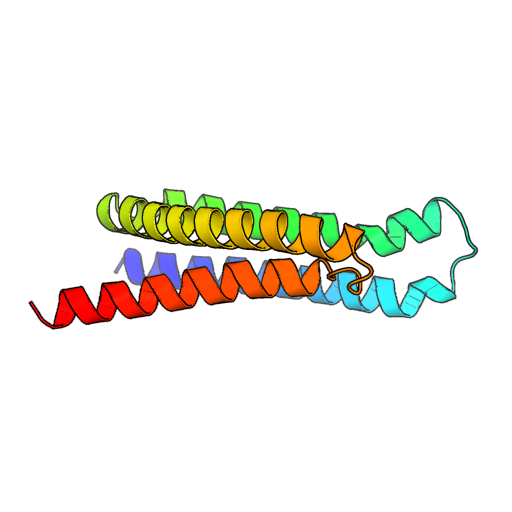0.923 1.000 1.00 94.12 95 MET A O 1
ATOM 758 N N . GLU A 1 96 ? 20.967 0.164 0.513 1.00 95.00 96 GLU A N 1
ATOM 759 C CA . GLU A 1 96 ? 21.249 0.197 -0.932 1.00 95.00 96 GLU A CA 1
ATOM 760 C C . GLU A 1 96 ? 22.536 0.984 -1.249 1.00 95.00 96 GLU A C 1
ATOM 762 O O . GLU A 1 96 ? 23.264 0.624 -2.173 1.00 95.00 96 GLU A O 1
ATOM 767 N N . ILE A 1 97 ? 22.887 1.996 -0.440 1.00 93.81 97 ILE A N 1
ATOM 768 C CA . ILE A 1 97 ? 24.142 2.761 -0.588 1.00 93.81 97 ILE A CA 1
ATOM 769 C C . ILE A 1 97 ? 25.372 1.873 -0.342 1.00 93.81 97 ILE A C 1
ATOM 771 O O . ILE A 1 97 ? 26.413 2.077 -0.963 1.00 93.81 97 ILE A O 1
ATOM 775 N N . THR A 1 98 ? 25.265 0.870 0.533 1.00 94.44 98 THR A N 1
ATOM 776 C CA . THR A 1 98 ? 26.367 -0.054 0.845 1.00 94.44 98 THR A CA 1
ATOM 777 C C . THR A 1 98 ? 26.442 -1.253 -0.106 1.00 94.44 98 THR A C 1
ATOM 779 O O . THR A 1 98 ? 27.295 -2.121 0.075 1.00 94.44 98 THR A O 1
ATOM 782 N N . GLY A 1 99 ? 25.596 -1.291 -1.144 1.00 94.12 99 GLY A N 1
ATOM 783 C CA . GLY A 1 99 ? 25.611 -2.313 -2.194 1.00 94.12 99 GLY A CA 1
ATOM 784 C C . GLY A 1 99 ? 24.529 -3.390 -2.071 1.00 94.12 99 GLY A C 1
ATOM 785 O O . GLY A 1 99 ? 24.591 -4.384 -2.796 1.00 94.12 99 GLY A O 1
ATOM 786 N N . PHE A 1 100 ? 23.539 -3.224 -1.183 1.00 94.12 100 PHE A N 1
ATOM 787 C CA . PHE A 1 100 ? 22.380 -4.124 -1.144 1.00 94.12 100 PHE A CA 1
ATOM 788 C C . PHE A 1 100 ? 21.568 -4.049 -2.453 1.00 94.12 100 PHE A C 1
ATOM 790 O O . PHE A 1 100 ? 21.558 -3.012 -3.123 1.00 94.12 100 PHE A O 1
ATOM 797 N N . PRO A 1 101 ? 20.885 -5.143 -2.845 1.00 94.19 101 PRO A N 1
ATOM 798 C CA . PRO A 1 101 ? 20.088 -5.169 -4.067 1.00 94.19 101 PRO A CA 1
ATOM 799 C C . PRO A 1 101 ? 18.897 -4.210 -3.980 1.00 94.19 101 PRO A C 1
ATOM 801 O O . PRO A 1 101 ? 18.318 -4.028 -2.916 1.00 94.19 101 PRO A O 1
ATOM 804 N N . LYS A 1 102 ? 18.481 -3.643 -5.119 1.00 92.56 102 LYS A N 1
ATOM 805 C CA . LYS A 1 102 ? 17.311 -2.755 -5.163 1.00 92.56 102 LYS A CA 1
ATOM 806 C C . LYS A 1 102 ? 16.033 -3.498 -4.791 1.00 92.56 102 LYS A C 1
ATOM 808 O O . LYS A 1 102 ? 15.723 -4.534 -5.388 1.00 92.56 102 LYS A O 1
ATOM 813 N N . LEU A 1 103 ? 15.251 -2.934 -3.874 1.00 91.88 103 LEU A N 1
ATOM 814 C CA . LEU A 1 103 ? 13.926 -3.464 -3.562 1.00 91.88 103 LEU A CA 1
ATOM 815 C C . LEU A 1 103 ? 12.932 -3.174 -4.693 1.00 91.88 103 LEU A C 1
ATOM 817 O O . LEU A 1 103 ? 12.796 -2.053 -5.181 1.00 91.88 103 LEU A O 1
ATOM 821 N N . SER A 1 104 ? 12.187 -4.205 -5.094 1.00 92.94 104 SER A N 1
ATOM 822 C CA . SER A 1 104 ? 11.074 -4.056 -6.033 1.00 92.94 104 SER A CA 1
ATOM 823 C C . SER A 1 104 ? 9.903 -3.326 -5.374 1.00 92.94 104 SER A C 1
ATOM 825 O O . SER A 1 104 ? 9.568 -3.593 -4.220 1.00 92.94 104 SER A O 1
ATOM 827 N N . MET A 1 105 ? 9.193 -2.495 -6.140 1.00 91.19 105 MET A N 1
ATOM 828 C CA . MET A 1 105 ? 7.953 -1.851 -5.682 1.00 91.19 105 MET A CA 1
ATOM 829 C C . MET A 1 105 ? 6.904 -2.872 -5.213 1.00 91.19 105 MET A C 1
ATOM 831 O O . MET A 1 105 ? 6.134 -2.591 -4.296 1.00 91.19 105 MET A O 1
ATOM 835 N N . PHE A 1 106 ? 6.907 -4.088 -5.774 1.00 90.00 106 PHE A N 1
ATOM 836 C CA . PHE A 1 106 ? 6.043 -5.180 -5.314 1.00 90.00 106 PHE A CA 1
ATOM 837 C C . PHE A 1 106 ? 6.416 -5.688 -3.917 1.00 90.00 106 PHE A C 1
ATOM 839 O O . PHE A 1 106 ? 5.532 -6.076 -3.152 1.00 90.00 106 PHE A O 1
ATOM 846 N N . ALA A 1 107 ? 7.701 -5.663 -3.555 1.00 92.81 107 ALA A N 1
ATOM 847 C CA . ALA A 1 107 ? 8.146 -6.013 -2.210 1.00 92.81 107 ALA A CA 1
ATOM 848 C C . ALA A 1 107 ? 7.697 -4.945 -1.202 1.00 92.81 107 ALA A C 1
ATOM 850 O O . ALA A 1 107 ? 7.118 -5.286 -0.172 1.00 92.81 107 ALA A O 1
ATOM 851 N N . THR A 1 108 ? 7.847 -3.658 -1.536 1.00 93.38 108 THR A N 1
ATOM 852 C CA . THR A 1 108 ? 7.346 -2.546 -0.708 1.00 93.38 108 THR A CA 1
ATOM 853 C C . THR A 1 108 ? 5.828 -2.601 -0.538 1.00 93.38 108 THR A C 1
ATOM 855 O O . THR A 1 108 ? 5.315 -2.416 0.566 1.00 93.38 108 THR A O 1
ATOM 858 N N . TRP A 1 109 ? 5.095 -2.924 -1.607 1.00 92.56 109 TRP A N 1
ATOM 859 C CA . TRP A 1 109 ? 3.650 -3.138 -1.536 1.00 92.56 109 TRP A CA 1
ATOM 860 C C . TRP A 1 109 ? 3.277 -4.317 -0.625 1.00 92.56 109 TRP A C 1
ATOM 862 O O . TRP A 1 109 ? 2.384 -4.212 0.215 1.00 92.56 109 TRP A O 1
ATOM 872 N N . SER A 1 110 ? 3.998 -5.432 -0.739 1.00 94.38 110 SER A N 1
ATOM 873 C CA . SER A 1 110 ? 3.786 -6.601 0.122 1.00 94.38 110 SER A CA 1
ATOM 874 C C . SER A 1 110 ? 4.047 -6.268 1.591 1.00 94.38 110 SER A C 1
ATOM 876 O O . SER A 1 110 ? 3.327 -6.741 2.467 1.00 94.38 110 SER A O 1
ATOM 878 N N . LEU A 1 111 ? 5.030 -5.406 1.864 1.00 96.12 111 LEU A N 1
ATOM 879 C CA . LEU A 1 111 ? 5.370 -4.968 3.211 1.00 96.12 111 LEU A CA 1
ATOM 880 C C . LEU A 1 111 ? 4.242 -4.167 3.869 1.00 96.12 111 LEU A C 1
ATOM 882 O O . LEU A 1 111 ? 3.913 -4.447 5.017 1.00 96.12 111 LEU A O 1
ATOM 886 N N . ILE A 1 112 ? 3.638 -3.201 3.165 1.00 96.81 112 ILE A N 1
ATOM 887 C CA . ILE A 1 112 ? 2.518 -2.421 3.724 1.00 96.81 112 ILE A CA 1
ATOM 888 C C . ILE A 1 112 ? 1.258 -3.268 3.906 1.00 96.81 112 ILE A C 1
ATOM 890 O O . ILE A 1 112 ? 0.561 -3.129 4.908 1.00 96.81 112 ILE A O 1
ATOM 894 N N . MET A 1 113 ? 0.974 -4.185 2.978 1.00 95.38 113 MET A N 1
ATOM 895 C CA . MET A 1 113 ? -0.163 -5.098 3.117 1.00 95.38 113 MET A CA 1
ATOM 896 C C . MET A 1 113 ? 0.045 -6.076 4.278 1.00 95.38 113 MET A C 1
ATOM 898 O O . MET A 1 113 ? -0.872 -6.304 5.068 1.00 95.38 113 MET A O 1
ATOM 902 N N . GLY A 1 114 ? 1.261 -6.611 4.419 1.00 96.69 114 GLY A N 1
ATOM 903 C CA . GLY A 1 114 ? 1.638 -7.494 5.518 1.00 96.69 114 GLY A CA 1
ATOM 904 C C . GLY A 1 114 ? 1.595 -6.792 6.875 1.00 96.69 114 GLY A C 1
ATOM 905 O O . GLY A 1 114 ? 1.021 -7.334 7.819 1.00 96.69 114 GLY A O 1
ATOM 906 N N . SER A 1 115 ? 2.135 -5.573 6.976 1.00 96.94 115 SER A N 1
ATOM 907 C CA . SER A 1 115 ? 2.112 -4.797 8.221 1.00 96.94 115 SER A CA 1
ATOM 908 C C . SER A 1 115 ? 0.687 -4.403 8.608 1.00 96.94 115 SER A C 1
ATOM 910 O O . SER A 1 115 ? 0.292 -4.607 9.754 1.00 96.94 115 SER A O 1
ATOM 912 N N . TRP A 1 116 ? -0.130 -3.939 7.659 1.00 97.19 116 TRP A N 1
ATOM 913 C CA . TRP A 1 116 ? -1.533 -3.602 7.906 1.00 97.19 116 TRP A CA 1
ATOM 914 C C . TRP A 1 116 ? -2.360 -4.807 8.363 1.00 97.19 116 TRP A C 1
ATOM 916 O O . TRP A 1 116 ? -3.097 -4.707 9.350 1.00 97.19 116 TRP A O 1
ATOM 926 N N . GLY A 1 117 ? -2.208 -5.956 7.698 1.00 95.56 117 GLY A N 1
ATOM 927 C CA . GLY A 1 117 ? -2.861 -7.202 8.096 1.00 95.56 117 GLY A CA 1
ATOM 928 C C . GLY A 1 117 ? -2.415 -7.671 9.482 1.00 95.56 117 GLY A C 1
ATOM 929 O O . GLY A 1 117 ? -3.255 -7.974 10.328 1.00 95.56 117 GLY A O 1
ATOM 930 N N . GLY A 1 118 ? -1.106 -7.654 9.750 1.00 96.75 118 GLY A N 1
ATOM 931 C CA . GLY A 1 118 ? -0.539 -8.022 11.047 1.00 96.75 118 GLY A CA 1
ATOM 932 C C . GLY A 1 118 ? -1.050 -7.141 12.189 1.00 96.75 118 GLY A C 1
ATOM 933 O O . GLY A 1 118 ? -1.534 -7.659 13.193 1.00 96.75 118 GLY A O 1
ATOM 934 N N . ILE A 1 119 ? -1.021 -5.817 12.015 1.00 96.50 119 ILE A N 1
ATOM 935 C CA . ILE A 1 119 ? -1.514 -4.847 13.007 1.00 96.50 119 ILE A CA 1
ATOM 936 C C . ILE A 1 119 ? -3.009 -5.044 13.263 1.00 96.50 119 ILE A C 1
ATOM 938 O O . ILE A 1 119 ? -3.437 -5.074 14.418 1.00 96.50 119 ILE A O 1
ATOM 942 N N . SER A 1 120 ? -3.792 -5.234 12.199 1.00 94.88 120 SER A N 1
ATOM 943 C CA . SER A 1 120 ? -5.233 -5.467 12.309 1.00 94.88 120 SER A CA 1
ATOM 944 C C . SER A 1 120 ? -5.534 -6.747 13.095 1.00 94.88 120 SER A C 1
ATOM 946 O O . SER A 1 120 ? -6.337 -6.712 14.025 1.00 94.88 120 SER A O 1
ATOM 948 N N . CYS A 1 121 ? -4.844 -7.854 12.799 1.00 95.44 121 CYS A N 1
ATOM 949 C CA . CYS A 1 121 ? -4.993 -9.113 13.534 1.00 95.44 121 CYS A CA 1
ATOM 950 C C . CYS A 1 121 ? -4.609 -8.975 15.014 1.00 95.44 121 CYS A C 1
ATOM 952 O O . CYS A 1 121 ? -5.371 -9.397 15.885 1.00 95.44 121 CYS A O 1
ATOM 954 N N . LEU A 1 122 ? -3.461 -8.353 15.306 1.00 95.62 122 LEU A N 1
ATOM 955 C CA . LEU A 1 122 ? -2.973 -8.161 16.675 1.00 95.62 122 LEU A CA 1
ATOM 956 C C . LEU A 1 122 ? -3.937 -7.315 17.517 1.00 95.62 122 LEU A C 1
ATOM 958 O O . LEU A 1 122 ? -4.239 -7.676 18.656 1.00 95.62 122 LEU A O 1
ATOM 962 N N . ARG A 1 123 ? -4.459 -6.213 16.962 1.00 94.12 123 ARG A N 1
ATOM 963 C CA . ARG A 1 123 ? -5.430 -5.356 17.663 1.00 94.12 123 ARG A CA 1
ATOM 964 C C . ARG A 1 123 ? -6.758 -6.069 17.893 1.00 94.12 123 ARG A C 1
ATOM 966 O O . ARG A 1 123 ? -7.252 -6.053 19.017 1.00 94.12 123 ARG A O 1
ATOM 973 N N . SER A 1 124 ? -7.284 -6.768 16.886 1.00 92.31 124 SER A N 1
ATOM 974 C CA . SER A 1 124 ? -8.521 -7.542 17.038 1.00 92.31 124 SER A CA 1
ATOM 975 C C . SER A 1 124 ? -8.400 -8.672 18.066 1.00 92.31 124 SER A C 1
ATOM 977 O O . SER A 1 124 ? -9.379 -9.002 18.731 1.00 92.31 124 SER A O 1
ATOM 979 N N . TRP A 1 125 ? -7.222 -9.287 18.213 1.00 93.50 125 TRP A N 1
ATOM 980 C CA . TRP A 1 125 ? -6.983 -10.277 19.269 1.00 93.50 125 TRP A CA 1
ATOM 981 C C . TRP A 1 125 ? -6.968 -9.644 20.656 1.00 93.50 125 TRP A C 1
ATOM 983 O O . TRP A 1 125 ? -7.591 -10.181 21.569 1.00 93.50 125 TRP A O 1
ATOM 993 N N . LYS A 1 126 ? -6.315 -8.487 20.803 1.00 91.50 126 LYS A N 1
ATOM 994 C CA . LYS A 1 126 ? -6.261 -7.762 22.075 1.00 91.50 126 LYS A CA 1
ATOM 995 C C . LYS A 1 126 ? -7.655 -7.336 22.542 1.00 91.50 126 LYS A C 1
ATOM 997 O O . LYS A 1 126 ? -7.992 -7.569 23.695 1.00 91.50 126 LYS A O 1
ATOM 1002 N N . GLU A 1 127 ? -8.477 -6.803 21.643 1.00 89.38 127 GLU A N 1
ATOM 1003 C CA . GLU A 1 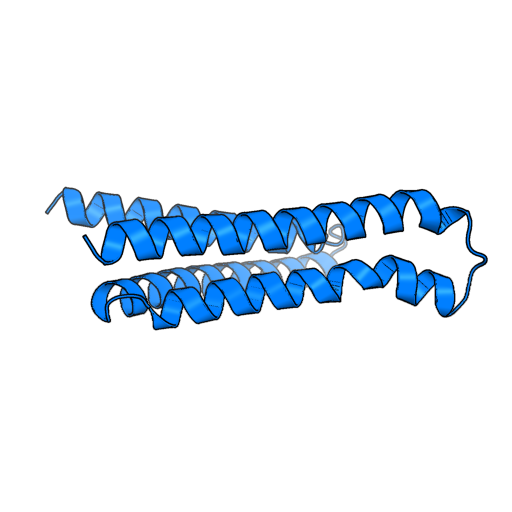127 ? -9.859 -6.392 21.941 1.00 89.38 127 GLU A CA 1
ATOM 1004 C C . GLU A 1 127 ? -10.756 -7.564 22.366 1.00 89.38 127 GLU A C 1
ATOM 1006 O O . GLU A 1 127 ? -11.626 -7.382 23.204 1.00 89.38 127 GLU A O 1
ATOM 1011 N N . LYS A 1 128 ? -10.539 -8.775 21.834 1.00 83.81 128 LYS A N 1
ATOM 1012 C CA . LYS A 1 128 ? -11.288 -9.979 22.248 1.00 83.81 128 LYS A CA 1
ATOM 1013 C C . LYS A 1 128 ? -10.855 -10.558 23.596 1.00 83.81 128 LYS A C 1
ATOM 1015 O O . LYS A 1 128 ? -11.581 -11.377 24.149 1.00 83.81 128 LYS A O 1
ATOM 1020 N N . SER A 1 129 ? -9.649 -10.231 24.054 1.00 79.12 129 SER A N 1
ATOM 1021 C CA . SER A 1 129 ? -9.084 -10.741 25.311 1.00 79.12 129 SER A CA 1
ATOM 1022 C C . SER A 1 129 ? -9.411 -9.878 26.534 1.00 79.12 129 SER A C 1
ATOM 1024 O O . SER A 1 129 ? -9.085 -10.280 27.650 1.00 79.12 129 SER A O 1
ATOM 1026 N N . GLN A 1 130 ? -10.009 -8.703 26.316 1.00 66.69 130 GLN A N 1
ATOM 1027 C CA . GLN A 1 130 ? -10.505 -7.793 27.352 1.00 66.69 130 GLN A CA 1
ATOM 1028 C C . GLN A 1 130 ? -12.002 -7.999 27.570 1.00 66.69 130 GLN A C 1
ATOM 1030 O O . GLN A 1 130 ? -12.429 -7.826 28.731 1.00 66.69 130 GLN A O 1
#

Organism: NCBI:txid401470